Protein AF-A0A060CJ25-F1 (afdb_monomer_lite)

Foldseek 3Di:
DDDPPDDDQDLPPQDDDPPPDDGDPSSVVVSVVSVVVVVVVVVVVVVD

Organism: NCBI:txid165435

Radius of gyration: 13.68 Å; chains: 1; bounding box: 29×24×35 Å

Secondary structure (DSSP, 8-state):
-PPTT------TT-PBPSSSSSB-HHHHHHHHHHHHHHHHHHHHHH--

Sequence (48 aa):
QVIPNSYVVSSKVAKGYLMVCHFSAEGYRLLGQRYGEKMLSVLKSEDK

Structure (mmCIF, N/CA/C/O back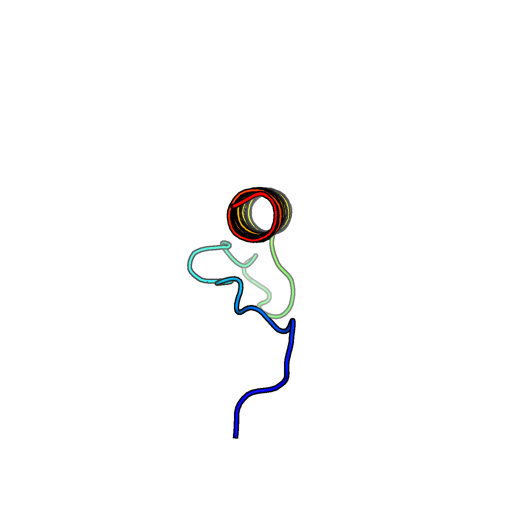bone):
data_AF-A0A060CJ25-F1
#
_entry.id   AF-A0A060CJ25-F1
#
loop_
_atom_site.group_PDB
_atom_site.id
_atom_site.type_symbol
_atom_site.label_atom_id
_atom_site.label_alt_id
_atom_site.label_comp_id
_atom_site.label_asym_id
_atom_site.label_en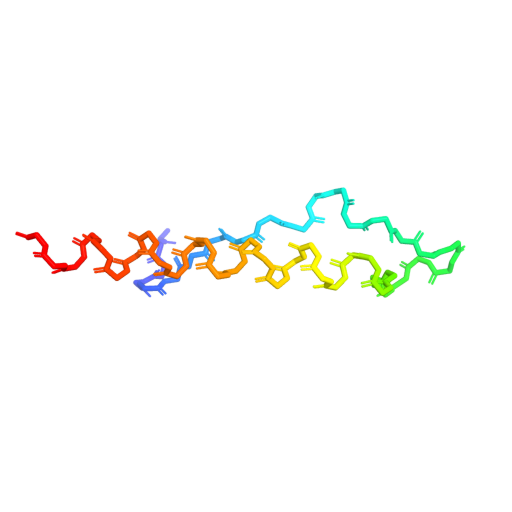tity_id
_atom_site.label_seq_id
_atom_site.pdbx_PDB_ins_code
_atom_site.Cartn_x
_atom_site.Cartn_y
_atom_site.Cartn_z
_atom_site.occupancy
_atom_site.B_iso_or_equiv
_atom_site.auth_seq_id
_atom_site.auth_comp_id
_atom_site.auth_asym_id
_atom_site.auth_atom_id
_atom_site.pdbx_PDB_model_num
ATOM 1 N N . GLN A 1 1 ? -5.636 -20.762 11.537 1.00 73.31 1 GLN A N 1
ATOM 2 C CA . GLN A 1 1 ? -5.441 -19.704 12.551 1.00 73.31 1 GLN A CA 1
ATOM 3 C C . GLN A 1 1 ? -5.114 -18.405 11.824 1.00 73.31 1 GLN A C 1
ATOM 5 O O . GLN A 1 1 ? -4.350 -18.464 10.870 1.00 73.31 1 GLN A O 1
ATOM 10 N N . VAL A 1 2 ? -5.722 -17.279 12.204 1.00 85.00 2 VAL A N 1
ATOM 11 C CA . VAL A 1 2 ? -5.471 -15.953 11.601 1.00 85.00 2 VAL A CA 1
ATOM 12 C C . VAL A 1 2 ? -4.589 -15.148 12.557 1.00 85.00 2 VAL A C 1
ATOM 14 O O . VAL A 1 2 ? -4.788 -15.231 13.768 1.00 85.00 2 VAL A O 1
ATOM 17 N N . ILE A 1 3 ? -3.606 -14.411 12.032 1.00 92.00 3 ILE A N 1
ATOM 18 C CA . ILE A 1 3 ? -2.750 -13.532 12.840 1.00 92.00 3 ILE A CA 1
ATOM 19 C C . ILE A 1 3 ? -3.526 -12.233 13.122 1.00 92.00 3 ILE A C 1
ATOM 21 O O . ILE A 1 3 ? -3.996 -11.612 12.164 1.00 92.00 3 ILE A O 1
ATOM 25 N N . PRO A 1 4 ? -3.668 -11.802 14.390 1.00 91.25 4 PRO A N 1
ATOM 26 C CA . PRO A 1 4 ? -4.313 -10.534 14.721 1.00 91.25 4 PRO A CA 1
ATOM 27 C C . PRO A 1 4 ? -3.636 -9.354 14.020 1.00 91.25 4 PRO A C 1
ATOM 29 O O . PRO A 1 4 ? -2.421 -9.357 13.831 1.00 91.25 4 PRO A O 1
ATOM 32 N N . ASN A 1 5 ? -4.423 -8.347 13.638 1.00 90.88 5 ASN A N 1
ATOM 33 C CA . ASN A 1 5 ? -3.950 -7.110 13.002 1.00 90.88 5 ASN A CA 1
ATOM 34 C C . ASN A 1 5 ? -3.149 -7.318 11.699 1.00 90.88 5 ASN A C 1
ATOM 36 O O . ASN A 1 5 ? -2.473 -6.405 11.227 1.00 90.88 5 ASN A O 1
ATOM 40 N N . SER A 1 6 ? -3.221 -8.511 11.098 1.00 93.56 6 SER A N 1
ATOM 41 C CA . SER A 1 6 ? -2.603 -8.818 9.813 1.00 93.56 6 SER A CA 1
ATOM 42 C C . SER A 1 6 ? -3.653 -8.797 8.709 1.00 93.56 6 SER A C 1
ATOM 44 O O . SER A 1 6 ? -4.703 -9.434 8.807 1.00 93.56 6 SER A O 1
ATOM 46 N N . TYR A 1 7 ? -3.362 -8.067 7.635 1.00 93.19 7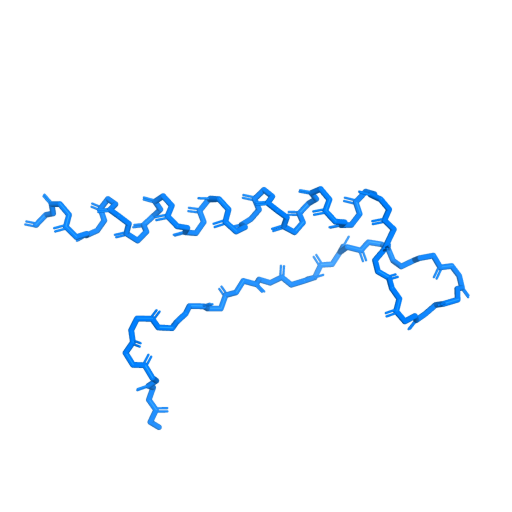 TYR A N 1
ATOM 47 C CA . TYR A 1 7 ? -4.317 -7.801 6.569 1.00 93.19 7 TYR A CA 1
ATOM 48 C C . TYR A 1 7 ? -3.711 -8.084 5.199 1.00 93.19 7 TYR A C 1
ATOM 50 O O . TYR A 1 7 ? -2.619 -7.623 4.874 1.00 93.19 7 TYR A O 1
ATOM 58 N N . VAL A 1 8 ? -4.452 -8.811 4.364 1.00 93.62 8 VAL A N 1
ATOM 59 C CA . VAL A 1 8 ? -4.028 -9.119 2.994 1.00 93.62 8 VAL A CA 1
ATOM 60 C C . VAL A 1 8 ? -4.211 -7.891 2.100 1.00 93.62 8 VAL A C 1
ATOM 62 O O . VAL A 1 8 ? -5.311 -7.342 2.011 1.00 93.62 8 VAL A O 1
ATOM 65 N N . VAL A 1 9 ? -3.150 -7.506 1.386 1.00 93.56 9 VAL A N 1
ATOM 66 C CA . VAL A 1 9 ? -3.183 -6.507 0.307 1.00 93.56 9 VAL A CA 1
ATOM 67 C C . VAL A 1 9 ? -2.825 -7.205 -1.001 1.00 93.56 9 VAL A C 1
ATOM 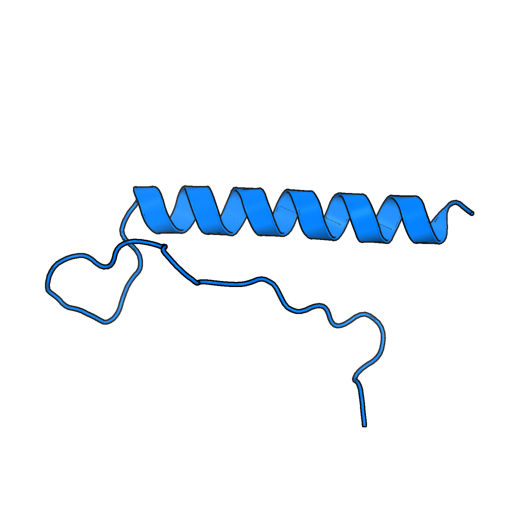69 O O . VAL A 1 9 ? -1.761 -7.805 -1.133 1.00 93.56 9 VAL A O 1
ATOM 72 N N . SER A 1 10 ? -3.733 -7.164 -1.976 1.00 90.25 10 SER A N 1
ATOM 73 C CA . SER A 1 10 ? -3.545 -7.886 -3.236 1.00 90.25 10 SER A CA 1
ATOM 74 C C . SER A 1 10 ? -2.488 -7.223 -4.124 1.00 90.25 10 SER A C 1
ATOM 76 O O . SER A 1 10 ? -2.584 -6.034 -4.432 1.00 90.25 10 SER A O 1
ATOM 78 N N . SER A 1 11 ? -1.547 -8.021 -4.632 1.00 87.06 11 SER A N 1
ATOM 79 C CA . SER A 1 11 ? -0.572 -7.632 -5.663 1.00 87.06 11 SER A CA 1
ATOM 80 C C . SER A 1 11 ? -1.069 -7.861 -7.100 1.00 87.06 11 SER A C 1
ATOM 82 O O . SER A 1 11 ? -0.351 -7.585 -8.062 1.00 87.06 11 SER A O 1
ATOM 84 N N . LYS A 1 12 ? -2.306 -8.351 -7.280 1.00 81.88 12 LYS A N 1
ATOM 85 C CA . LYS A 1 12 ? -2.867 -8.680 -8.600 1.00 81.88 12 LYS A CA 1
ATOM 86 C C . LYS A 1 12 ? -2.814 -7.457 -9.529 1.00 81.88 12 LYS A C 1
ATOM 88 O O . LYS A 1 12 ? -3.148 -6.350 -9.113 1.00 81.88 12 LYS A O 1
ATOM 93 N N . VAL A 1 13 ? -2.451 -7.655 -10.795 1.00 63.94 13 VAL A N 1
ATOM 94 C CA . VAL A 1 13 ? -2.367 -6.616 -11.846 1.00 63.94 13 VAL A CA 1
ATOM 95 C C . VAL A 1 13 ? -1.277 -5.538 -11.683 1.00 63.94 13 VAL A C 1
ATOM 97 O O . VAL A 1 13 ? -1.221 -4.621 -12.500 1.00 63.94 13 VAL A O 1
ATOM 100 N N . ALA A 1 14 ? -0.365 -5.641 -10.709 1.00 59.94 14 ALA A N 1
ATOM 101 C CA . ALA A 1 14 ? 0.855 -4.833 -10.720 1.00 59.94 14 ALA A CA 1
ATOM 102 C C . ALA A 1 14 ? 1.759 -5.336 -11.861 1.00 59.94 14 ALA A C 1
ATOM 104 O O . ALA A 1 14 ? 2.517 -6.287 -11.684 1.00 59.94 14 ALA A O 1
ATOM 105 N N . LYS A 1 15 ? 1.593 -4.767 -13.065 1.00 56.81 15 LYS A N 1
ATOM 106 C CA . LYS A 1 15 ? 2.262 -5.205 -14.302 1.00 56.81 15 LYS A CA 1
ATOM 107 C C . LYS A 1 15 ? 3.766 -5.369 -14.055 1.00 56.81 15 LYS A C 1
ATOM 109 O O . LYS A 1 15 ? 4.447 -4.400 -13.706 1.00 56.81 15 LYS A O 1
ATOM 114 N N . GLY A 1 16 ? 4.262 -6.596 -14.198 1.00 57.12 16 GLY A N 1
ATOM 115 C CA . GLY A 1 16 ? 5.689 -6.895 -14.144 1.00 57.12 16 GLY A CA 1
ATOM 116 C C . GLY A 1 16 ? 6.377 -6.381 -15.404 1.00 57.12 16 GLY A C 1
ATOM 117 O O . GLY A 1 16 ? 5.828 -6.492 -16.501 1.00 57.12 16 GLY A O 1
ATOM 118 N N . TYR A 1 17 ? 7.570 -5.806 -15.254 1.00 53.00 17 TYR A N 1
ATOM 119 C CA . TYR A 1 17 ? 8.474 -5.631 -16.391 1.00 53.00 17 TYR A CA 1
ATOM 120 C C . TYR A 1 17 ? 8.862 -7.024 -16.902 1.00 53.00 17 TYR A C 1
ATOM 122 O O . TYR A 1 17 ? 8.882 -7.972 -16.117 1.00 53.00 17 TYR A O 1
ATOM 130 N N . LEU A 1 18 ? 9.174 -7.159 -18.192 1.00 55.44 18 LEU A N 1
ATOM 131 C CA . LEU A 1 18 ? 9.423 -8.422 -18.913 1.00 55.44 18 LEU A CA 1
ATOM 132 C C . LEU A 1 18 ? 10.525 -9.340 -18.302 1.00 55.44 18 LEU A C 1
ATOM 134 O O . LEU A 1 18 ? 10.807 -10.400 -18.844 1.00 55.44 18 LEU A O 1
ATOM 138 N N . MET A 1 19 ? 11.123 -8.954 -17.166 1.00 56.16 19 MET A N 1
ATOM 139 C CA . MET A 1 19 ? 12.090 -9.678 -16.326 1.00 56.16 19 MET A CA 1
ATOM 140 C C . MET A 1 19 ? 11.566 -9.838 -14.865 1.00 56.16 19 MET A C 1
ATOM 142 O O . MET A 1 19 ? 12.195 -9.461 -13.881 1.00 56.16 19 MET A O 1
ATOM 146 N N . VAL A 1 20 ? 10.311 -10.280 -14.763 1.00 65.12 20 VAL A N 1
ATOM 147 C CA . VAL A 1 20 ? 9.613 -11.206 -13.830 1.00 65.12 20 VAL A CA 1
ATOM 148 C C . VAL A 1 20 ? 9.952 -11.356 -12.325 1.00 65.12 20 VAL A C 1
ATOM 150 O O . VAL A 1 20 ? 9.452 -12.300 -11.722 1.00 65.12 20 VAL A O 1
ATOM 153 N N . CYS A 1 21 ? 10.689 -10.464 -11.657 1.00 72.31 21 CYS A N 1
ATOM 154 C CA . CYS A 1 21 ? 10.846 -10.553 -10.181 1.00 72.31 21 CYS A CA 1
ATOM 155 C C . CYS A 1 21 ? 10.535 -9.266 -9.407 1.00 72.31 21 CYS A C 1
ATOM 157 O O . CYS A 1 21 ? 10.460 -9.291 -8.181 1.00 72.31 21 CYS A O 1
ATOM 159 N N . HIS A 1 22 ? 10.330 -8.148 -10.101 1.00 81.75 22 HIS A N 1
ATOM 160 C CA . HIS A 1 22 ? 10.044 -6.860 -9.475 1.00 81.75 22 HIS A CA 1
ATOM 161 C C . HIS A 1 22 ? 8.818 -6.218 -10.119 1.00 81.75 22 HIS A C 1
ATOM 163 O O . HIS A 1 22 ? 8.554 -6.386 -11.314 1.00 81.75 22 HIS A O 1
ATOM 169 N N . PHE A 1 23 ? 8.067 -5.460 -9.323 1.00 82.56 23 PHE A N 1
ATOM 170 C CA . PHE A 1 23 ? 6.996 -4.629 -9.855 1.00 82.56 23 PHE A CA 1
ATOM 171 C C . PHE A 1 23 ? 7.586 -3.527 -10.740 1.00 82.56 23 PHE A C 1
ATOM 173 O O . PHE A 1 23 ? 8.663 -2.995 -10.468 1.00 82.56 23 PHE A O 1
ATOM 180 N N . SER A 1 24 ? 6.867 -3.149 -11.798 1.00 85.75 24 SER A N 1
ATOM 181 C CA . SER A 1 24 ? 7.156 -1.891 -12.489 1.00 85.75 24 SER A CA 1
ATOM 182 C C . SER A 1 24 ? 6.905 -0.699 -11.558 1.00 85.75 24 SER A C 1
ATOM 184 O O . SER A 1 24 ? 6.232 -0.818 -10.531 1.00 85.75 24 SER A O 1
ATOM 186 N N . ALA A 1 25 ? 7.371 0.489 -11.944 1.00 88.81 25 ALA A N 1
ATOM 187 C CA . ALA A 1 25 ? 7.044 1.712 -11.212 1.00 88.81 25 ALA A CA 1
ATOM 188 C C . ALA A 1 25 ? 5.517 1.941 -11.104 1.00 88.81 25 ALA A C 1
ATOM 190 O O . ALA A 1 25 ? 5.032 2.407 -10.076 1.00 88.81 25 ALA A O 1
ATOM 191 N N . GLU A 1 26 ? 4.748 1.576 -12.140 1.00 88.94 26 GLU A N 1
ATOM 192 C CA . GLU A 1 26 ? 3.274 1.576 -12.110 1.00 88.94 26 GLU A CA 1
ATOM 193 C C . GLU A 1 26 ? 2.744 0.576 -11.075 1.00 88.94 26 GLU A C 1
ATOM 195 O O . GLU A 1 26 ? 1.873 0.915 -10.276 1.00 88.94 26 GLU A O 1
ATOM 200 N N . GLY A 1 27 ? 3.327 -0.624 -11.035 1.00 88.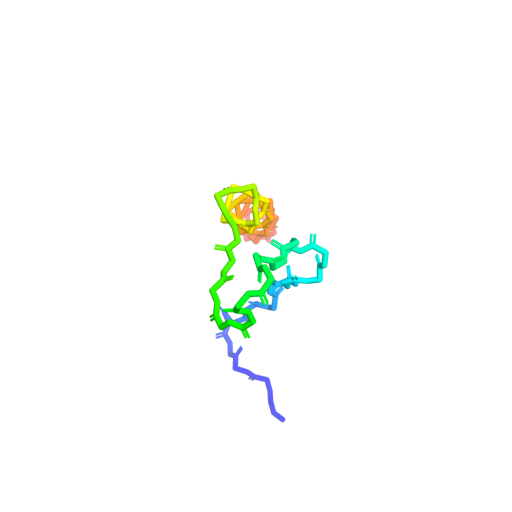06 27 GLY A N 1
ATOM 201 C CA . GLY A 1 27 ? 2.985 -1.658 -10.064 1.00 88.06 27 GLY A CA 1
ATOM 202 C C . GLY A 1 27 ? 3.221 -1.238 -8.611 1.00 88.06 27 GLY A C 1
ATOM 203 O O . GLY A 1 27 ? 2.342 -1.450 -7.778 1.00 88.06 27 GLY A O 1
ATOM 204 N N . TYR A 1 28 ? 4.350 -0.589 -8.304 1.00 90.25 28 TYR A N 1
ATOM 205 C CA . TYR A 1 28 ? 4.629 -0.082 -6.953 1.00 90.25 28 TYR A CA 1
ATOM 206 C C . TYR A 1 28 ? 3.640 1.002 -6.515 1.00 90.25 28 TYR A C 1
ATOM 208 O O . TYR A 1 28 ? 3.163 0.967 -5.381 1.00 90.25 28 TYR A O 1
ATOM 216 N N . ARG A 1 29 ? 3.280 1.932 -7.411 1.00 92.69 29 ARG A N 1
ATOM 217 C CA . ARG A 1 29 ? 2.268 2.961 -7.116 1.00 92.69 29 ARG A CA 1
ATOM 218 C C . ARG A 1 29 ? 0.907 2.339 -6.816 1.00 92.69 29 ARG A C 1
ATOM 220 O O . ARG A 1 29 ? 0.281 2.695 -5.821 1.00 92.69 29 ARG A O 1
ATOM 227 N N . LEU A 1 30 ? 0.487 1.373 -7.633 1.00 92.06 30 LEU A N 1
ATOM 228 C CA . LEU 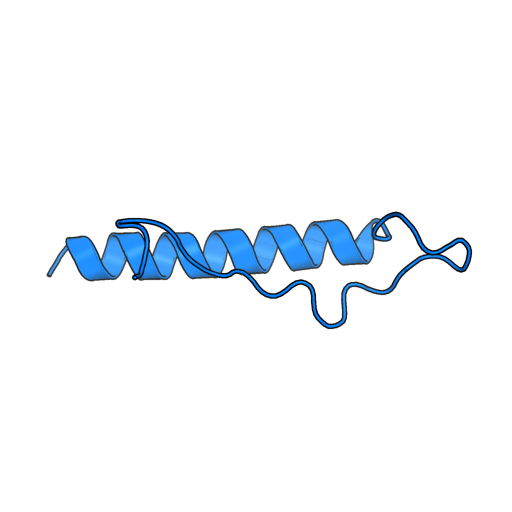A 1 30 ? -0.779 0.666 -7.440 1.00 92.06 30 LEU A CA 1
ATOM 229 C C . LEU A 1 30 ? -0.802 -0.125 -6.124 1.00 92.06 30 LEU A C 1
ATOM 231 O O . LEU A 1 30 ? -1.805 -0.113 -5.412 1.00 92.06 30 LEU A O 1
ATOM 235 N N . LEU A 1 31 ? 0.301 -0.797 -5.781 1.00 92.38 31 LEU A N 1
ATOM 236 C CA . LEU A 1 31 ? 0.419 -1.520 -4.516 1.00 92.38 31 LEU A CA 1
ATOM 237 C C . LEU A 1 31 ? 0.330 -0.566 -3.316 1.00 92.38 31 LEU A C 1
ATOM 239 O O . LEU A 1 31 ? -0.405 -0.846 -2.370 1.00 92.38 31 LEU A O 1
ATOM 243 N N . GLY A 1 32 ? 1.024 0.575 -3.379 1.00 94.62 32 GLY A N 1
ATOM 244 C CA . GLY A 1 32 ? 0.982 1.605 -2.340 1.00 94.62 32 GLY A CA 1
ATOM 245 C C . GLY A 1 32 ? -0.416 2.195 -2.142 1.00 94.62 32 GLY A C 1
ATOM 246 O O . GLY A 1 32 ? -0.869 2.321 -1.006 1.00 94.62 32 GLY A O 1
ATOM 247 N N . GLN A 1 33 ? -1.139 2.477 -3.231 1.00 95.56 33 GLN A N 1
ATOM 248 C CA . GLN A 1 33 ? -2.521 2.961 -3.158 1.00 95.56 33 GLN A CA 1
ATOM 249 C C . GLN A 1 33 ? -3.426 1.968 -2.415 1.00 95.56 33 GLN A C 1
ATOM 251 O O . GLN A 1 33 ? -4.128 2.347 -1.479 1.00 95.56 33 GLN A O 1
ATOM 256 N N . ARG A 1 34 ? -3.359 0.681 -2.773 1.00 95.50 34 ARG A N 1
ATOM 257 C CA . ARG A 1 34 ? -4.160 -0.373 -2.128 1.00 95.50 34 ARG A CA 1
ATOM 258 C C . ARG A 1 34 ? -3.812 -0.562 -0.660 1.00 95.50 34 ARG A C 1
ATOM 260 O O . ARG A 1 34 ? -4.696 -0.827 0.152 1.00 95.50 34 ARG A O 1
ATOM 267 N N . TYR A 1 35 ? -2.531 -0.441 -0.317 1.00 96.19 35 TYR A N 1
ATOM 268 C CA . TYR A 1 35 ? -2.104 -0.455 1.076 1.00 96.19 35 TYR A CA 1
ATOM 269 C C . TYR A 1 35 ? -2.764 0.693 1.852 1.00 96.19 35 TYR A C 1
ATOM 271 O O . TYR A 1 35 ? -3.366 0.453 2.897 1.00 96.19 35 TYR A O 1
ATOM 279 N N . GLY A 1 36 ? -2.730 1.912 1.304 1.00 96.44 36 GLY A N 1
ATOM 280 C CA . GLY A 1 36 ? -3.380 3.079 1.902 1.00 96.44 36 GLY A CA 1
ATOM 281 C C . GLY A 1 36 ? -4.887 2.891 2.094 1.00 96.44 36 GLY A C 1
ATOM 282 O O . GLY A 1 36 ? -5.400 3.116 3.188 1.00 96.44 36 GLY A O 1
ATOM 283 N N . GLU A 1 37 ? -5.589 2.400 1.069 1.00 96.38 37 GLU A N 1
ATOM 284 C CA . GLU A 1 37 ? -7.023 2.080 1.139 1.00 96.38 37 GLU A CA 1
ATOM 285 C C . GLU A 1 37 ? -7.326 1.051 2.238 1.00 96.38 37 GLU A C 1
ATOM 287 O O . GLU A 1 37 ? -8.275 1.218 3.011 1.00 96.38 37 GLU A O 1
ATOM 292 N N . LYS A 1 38 ? -6.497 0.003 2.355 1.00 96.00 38 LYS A N 1
ATOM 293 C CA . LYS A 1 38 ? -6.675 -1.025 3.384 1.00 96.00 38 LYS A CA 1
ATOM 294 C C . LYS A 1 38 ? -6.446 -0.471 4.787 1.00 96.00 38 LYS A C 1
ATOM 296 O O . LYS A 1 38 ? -7.264 -0.742 5.661 1.00 96.00 38 LYS A O 1
ATOM 301 N N . MET A 1 39 ? -5.386 0.307 5.001 1.00 95.88 39 MET A N 1
ATOM 302 C CA . MET A 1 39 ? -5.099 0.909 6.309 1.00 95.88 39 MET A CA 1
ATOM 303 C C . MET A 1 39 ? -6.184 1.902 6.723 1.00 95.88 39 MET A C 1
ATOM 305 O O . MET A 1 39 ? -6.639 1.859 7.861 1.00 95.88 39 MET A O 1
ATOM 309 N N . LEU A 1 40 ? -6.688 2.718 5.793 1.00 96.62 40 LEU A N 1
ATOM 310 C CA . LEU A 1 40 ? -7.800 3.626 6.079 1.00 96.62 40 LEU A CA 1
ATOM 311 C C . LEU A 1 40 ? -9.075 2.868 6.475 1.00 96.62 40 LEU A C 1
ATOM 313 O O . LEU A 1 40 ? -9.795 3.298 7.371 1.00 96.62 40 LEU A O 1
ATOM 317 N N . SER A 1 41 ? -9.358 1.738 5.820 1.00 95.12 41 SER A N 1
ATOM 318 C CA . SER A 1 41 ? -10.480 0.872 6.194 1.00 95.12 41 SER A CA 1
ATOM 319 C C . SER A 1 41 ? -10.316 0.260 7.584 1.00 95.12 41 SER A C 1
ATOM 321 O O . SER A 1 41 ? -11.324 0.102 8.265 1.00 95.12 41 SER A O 1
ATOM 323 N N . VAL A 1 42 ? -9.095 -0.119 7.974 1.00 94.50 42 VAL A N 1
ATOM 324 C CA . VAL A 1 42 ? -8.803 -0.690 9.298 1.00 94.50 42 VAL A CA 1
ATOM 325 C C . VAL A 1 42 ? -8.999 0.369 10.379 1.00 94.50 42 VAL A C 1
ATOM 327 O O . VAL A 1 42 ? -9.796 0.156 11.284 1.00 94.50 42 VAL A O 1
ATOM 330 N N . LEU A 1 43 ? -8.389 1.545 10.223 1.00 93.62 43 LEU A N 1
ATOM 331 C CA . LEU A 1 43 ? -8.495 2.634 11.201 1.00 93.62 43 LEU A CA 1
ATOM 332 C C . LEU A 1 43 ? -9.952 3.078 11.409 1.00 93.62 43 LEU A C 1
ATOM 334 O O . LEU A 1 43 ? -10.434 3.138 12.531 1.00 93.62 43 LEU A O 1
ATOM 338 N N . LYS A 1 44 ? -10.719 3.251 10.323 1.00 91.06 44 LYS A N 1
ATOM 339 C CA . LYS A 1 44 ? -12.156 3.573 10.418 1.00 91.06 44 LYS A CA 1
ATOM 340 C C . LYS A 1 44 ? -13.006 2.476 11.063 1.00 91.06 44 LYS A C 1
ATOM 342 O O . LYS A 1 44 ? -14.126 2.754 11.482 1.00 91.06 44 LYS A O 1
ATOM 347 N N . SER A 1 45 ? -12.549 1.225 11.033 1.00 78.81 45 SER A N 1
ATOM 348 C CA . SER A 1 45 ? -13.243 0.125 11.706 1.00 78.81 45 SER A CA 1
ATOM 349 C C . SER A 1 45 ? -12.924 0.049 13.197 1.00 78.81 45 SER A C 1
ATOM 351 O O . SER A 1 45 ? -13.734 -0.500 13.930 1.00 78.81 45 SER A O 1
ATOM 353 N N . GLU A 1 46 ? -11.792 0.612 13.627 1.00 72.00 46 GLU A N 1
ATOM 354 C CA . GLU A 1 46 ? -11.394 0.720 15.037 1.00 72.00 46 GLU A CA 1
ATOM 355 C C . GLU A 1 46 ? -12.062 1.916 15.742 1.00 72.00 46 GLU A C 1
ATOM 357 O O . GLU A 1 46 ? -12.265 1.867 16.949 1.00 72.00 46 GLU A O 1
ATOM 362 N N . ASP A 1 47 ? -12.460 2.953 14.995 1.00 62.66 47 ASP A N 1
ATOM 363 C CA . ASP A 1 47 ? -13.171 4.137 15.514 1.00 62.66 47 ASP A CA 1
ATOM 364 C C . ASP A 1 47 ? -14.675 3.904 15.816 1.00 62.66 47 ASP A C 1
ATOM 366 O O . ASP A 1 47 ? -15.379 4.840 16.207 1.00 62.66 47 ASP A O 1
ATOM 370 N N . LYS A 1 48 ? -15.200 2.692 15.590 1.00 50.59 48 LYS A N 1
ATOM 371 C CA . LYS A 1 48 ? -16.601 2.310 15.856 1.00 50.59 48 LYS A CA 1
ATOM 372 C C . LYS A 1 48 ? -16.729 1.469 17.116 1.00 50.59 48 LYS A C 1
ATOM 374 O O . LYS A 1 48 ? -17.736 1.679 17.827 1.00 50.59 48 LYS A O 1
#

pLDDT: mean 83.13, std 14.34, range [50.59, 96.62]